Protein AF-A0A1J3CDM4-F1 (afdb_monomer_lite)

Foldseek 3Di:
DLVVVCVLCVVVPDPSVVVVVVCVVVVQWDWDDDPPDTDIDGDPVSVVVVVVVQCVQDVQLLRGQEAEDQVSVLVLQQVLSHACSHQEYAHEPVVDDDGDGDPNNCVRNPNHRYYHYDYD

pLDDT: mean 93.13, std 4.69, range [75.31, 98.12]

InterPro domains:
  IPR044974 Disease resistance protein, plants [PTHR11017] (11-115)
  IPR058192 Disease resistance protein Roq1-like, winged-helix domain [PF23282] (2-58)

Secondary structure (DSSP, 8-state):
-HHHHHHHTTTS-S-HHHHHHHHHHTTSEEEEEETTEEEEEE-HHHHHHHHHHHHTT-SSGGGSSEE--HHHHHHHHHHT---TT--EEEEEGGG-S-----TTGGGS-TT--EEEEE--

Structure (mmCIF, N/CA/C/O backbone):
data_AF-A0A1J3CDM4-F1
#
_entry.id   AF-A0A1J3CDM4-F1
#
loop_
_atom_site.group_PDB
_atom_site.id
_atom_site.type_symbol
_atom_site.label_atom_id
_atom_site.label_alt_id
_atom_site.label_comp_id
_atom_site.label_asym_id
_atom_site.label_entity_id
_atom_site.label_seq_id
_atom_site.pdbx_PDB_ins_code
_atom_site.Cartn_x
_atom_site.Cartn_y
_atom_site.Cartn_z
_atom_site.occupancy
_atom_site.B_iso_or_equiv
_atom_site.auth_seq_id
_atom_site.auth_comp_id
_atom_site.auth_asym_id
_atom_site.auth_atom_id
_atom_site.pdbx_PDB_model_num
ATOM 1 N N . GLU A 1 1 ? 11.185 -3.788 -4.335 1.00 84.94 1 GLU A N 1
ATOM 2 C CA . GLU A 1 1 ? 12.129 -4.535 -5.197 1.00 84.94 1 GLU A CA 1
ATOM 3 C C . GLU A 1 1 ? 11.344 -5.276 -6.267 1.00 84.94 1 GLU A C 1
ATOM 5 O O . GLU A 1 1 ? 10.201 -5.639 -5.998 1.00 84.94 1 GLU A O 1
ATOM 10 N N . ILE A 1 2 ? 11.908 -5.464 -7.462 1.00 86.56 2 ILE A N 1
ATOM 11 C CA . ILE A 1 2 ? 11.226 -6.146 -8.575 1.00 86.56 2 ILE A CA 1
ATOM 12 C C . ILE A 1 2 ? 10.783 -7.552 -8.174 1.00 86.56 2 ILE A C 1
ATOM 14 O O . ILE A 1 2 ? 9.648 -7.925 -8.458 1.00 86.56 2 ILE A O 1
ATOM 18 N N . ASP A 1 3 ? 11.633 -8.302 -7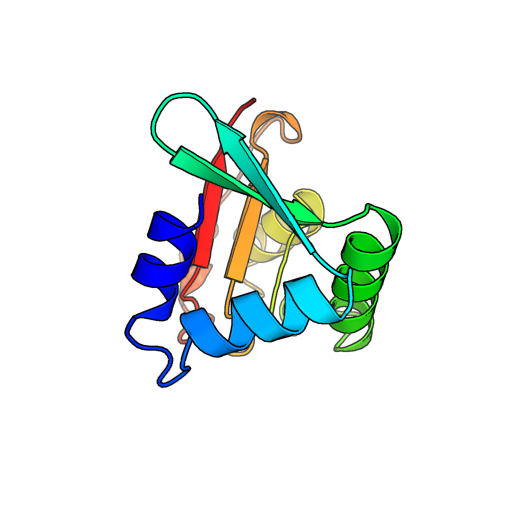.476 1.00 87.31 3 ASP A N 1
ATOM 19 C CA . ASP A 1 3 ? 11.313 -9.678 -7.096 1.00 87.31 3 ASP A CA 1
ATOM 20 C C . ASP A 1 3 ? 10.117 -9.738 -6.141 1.00 87.31 3 ASP A C 1
ATOM 22 O O . ASP A 1 3 ? 9.237 -10.575 -6.323 1.00 87.31 3 ASP A O 1
ATOM 26 N N . ASN A 1 4 ? 9.990 -8.776 -5.220 1.00 86.81 4 ASN A N 1
ATOM 27 C CA . ASN A 1 4 ? 8.802 -8.654 -4.370 1.00 86.81 4 ASN A CA 1
ATOM 28 C C . ASN A 1 4 ? 7.550 -8.318 -5.192 1.00 86.81 4 ASN A C 1
ATOM 30 O O . ASN A 1 4 ? 6.496 -8.902 -4.963 1.00 86.81 4 ASN A O 1
ATOM 34 N N . ILE A 1 5 ? 7.650 -7.422 -6.181 1.00 88.38 5 ILE A N 1
ATOM 35 C CA . ILE A 1 5 ? 6.517 -7.103 -7.070 1.00 88.38 5 ILE A CA 1
ATOM 36 C C . ILE A 1 5 ? 6.066 -8.364 -7.817 1.00 88.38 5 ILE A C 1
ATOM 38 O O . ILE A 1 5 ? 4.876 -8.673 -7.837 1.00 88.38 5 ILE A O 1
ATOM 42 N N . LYS A 1 6 ? 7.011 -9.124 -8.381 1.00 89.69 6 LYS A N 1
ATOM 43 C CA . LYS A 1 6 ? 6.733 -10.389 -9.074 1.00 89.69 6 LYS A CA 1
ATOM 44 C C . LYS A 1 6 ? 6.118 -11.427 -8.146 1.00 89.69 6 LYS A C 1
ATOM 46 O O . LYS A 1 6 ? 5.145 -12.068 -8.525 1.00 89.69 6 LYS A O 1
ATOM 51 N N . LEU A 1 7 ? 6.661 -11.568 -6.939 1.00 89.00 7 LEU A N 1
ATOM 52 C CA . LEU A 1 7 ? 6.192 -12.527 -5.946 1.00 89.00 7 LEU A CA 1
ATOM 53 C C . LEU A 1 7 ? 4.745 -12.239 -5.540 1.00 89.00 7 LEU A C 1
ATOM 55 O O . LEU A 1 7 ? 3.909 -13.139 -5.572 1.00 89.00 7 LEU A O 1
ATOM 59 N N . ILE A 1 8 ? 4.427 -10.988 -5.198 1.00 85.44 8 ILE A N 1
ATOM 60 C CA . ILE A 1 8 ? 3.086 -10.651 -4.706 1.00 85.44 8 ILE A CA 1
ATOM 61 C C . ILE A 1 8 ? 2.055 -10.663 -5.851 1.00 85.44 8 ILE A C 1
ATOM 63 O O . ILE A 1 8 ? 0.878 -10.956 -5.637 1.00 85.44 8 ILE A O 1
ATOM 67 N N . LEU A 1 9 ? 2.487 -10.415 -7.091 1.00 88.88 9 LEU A N 1
ATOM 68 C CA . LEU A 1 9 ? 1.636 -10.485 -8.281 1.00 88.88 9 LEU A CA 1
ATOM 69 C C . LEU A 1 9 ? 1.647 -11.852 -8.980 1.00 88.88 9 LEU A C 1
ATOM 71 O O . LEU A 1 9 ? 1.008 -11.985 -10.025 1.00 88.88 9 LEU A O 1
ATOM 75 N N . ALA A 1 10 ? 2.297 -12.877 -8.424 1.00 88.31 10 ALA A N 1
ATOM 76 C CA . ALA A 1 10 ? 2.400 -14.194 -9.060 1.00 88.31 10 ALA A CA 1
ATOM 77 C C . ALA A 1 10 ? 1.023 -14.825 -9.353 1.00 88.31 10 ALA A C 1
ATOM 79 O O . ALA A 1 10 ? 0.832 -15.452 -10.391 1.00 88.31 10 ALA A O 1
ATOM 80 N N . ASP A 1 11 ? 0.040 -14.588 -8.479 1.00 85.50 11 ASP A N 1
ATOM 81 C CA . ASP A 1 11 ? -1.343 -15.074 -8.602 1.00 85.50 11 ASP A CA 1
ATOM 82 C C . ASP A 1 11 ? -2.304 -14.000 -9.165 1.00 85.50 11 ASP A C 1
ATOM 84 O O . ASP A 1 11 ? -3.504 -13.979 -8.900 1.00 85.50 11 ASP A O 1
ATOM 88 N N . SER A 1 12 ? -1.788 -12.995 -9.875 1.00 83.06 12 SER A N 1
ATOM 89 C CA . SER A 1 12 ? -2.629 -11.939 -10.467 1.00 83.06 12 SER A CA 1
ATOM 90 C C . SER A 1 12 ? -3.142 -12.283 -11.869 1.00 83.06 12 SER A C 1
ATOM 92 O O . SER A 1 12 ? -4.024 -11.595 -12.377 1.00 83.06 12 SER A O 1
ATOM 94 N N . GLY A 1 13 ? -2.582 -13.315 -12.513 1.00 86.50 13 GLY A N 1
ATOM 95 C CA . GLY A 1 13 ? -2.814 -13.609 -13.932 1.00 86.50 13 GLY A CA 1
ATOM 96 C C . GLY A 1 13 ? -2.195 -12.579 -14.888 1.00 86.50 13 GLY A C 1
ATOM 97 O O . GLY A 1 13 ? -2.377 -12.682 -16.100 1.00 86.50 13 G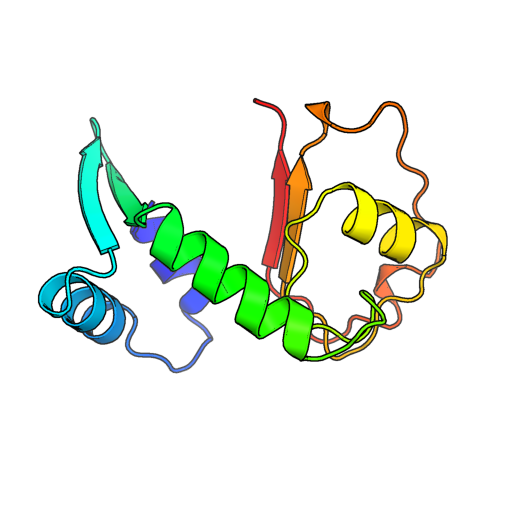LY A O 1
ATOM 98 N N . LEU A 1 14 ? -1.465 -11.588 -14.362 1.00 88.19 14 LEU A N 1
ATOM 99 C CA . LEU A 1 14 ? -0.772 -10.574 -15.146 1.00 88.19 14 LEU A CA 1
ATOM 100 C C . LEU A 1 14 ? 0.603 -11.081 -15.576 1.00 88.19 14 LEU A C 1
ATOM 102 O O . LEU A 1 14 ? 1.321 -11.718 -14.805 1.00 88.19 14 LEU A O 1
ATOM 106 N N . ASN A 1 15 ? 1.019 -10.708 -16.786 1.00 92.94 15 ASN A N 1
ATOM 107 C CA . ASN A 1 15 ? 2.422 -10.805 -17.162 1.00 92.94 15 ASN A CA 1
ATOM 108 C C . ASN A 1 15 ? 3.168 -9.585 -16.601 1.00 92.94 15 ASN A C 1
ATOM 110 O O . ASN A 1 15 ? 3.233 -8.531 -17.236 1.00 92.94 15 ASN A O 1
ATOM 114 N N . VAL A 1 16 ? 3.668 -9.728 -15.372 1.00 92.31 16 VAL A N 1
ATOM 115 C CA . VAL A 1 16 ? 4.337 -8.652 -14.625 1.00 92.31 16 VAL A CA 1
ATOM 116 C C . VAL A 1 16 ? 5.572 -8.141 -15.366 1.00 92.31 16 VAL A C 1
ATOM 118 O O . VAL A 1 16 ? 5.802 -6.937 -15.377 1.00 92.31 16 VAL A O 1
ATOM 121 N N . ASP A 1 17 ? 6.328 -9.024 -16.024 1.00 92.25 17 ASP A N 1
ATOM 122 C CA . ASP A 1 17 ? 7.517 -8.647 -16.796 1.00 92.25 17 ASP A CA 1
ATOM 123 C C . ASP A 1 17 ? 7.168 -7.698 -17.947 1.00 92.25 17 ASP A C 1
ATOM 125 O O . ASP A 1 17 ? 7.729 -6.606 -18.028 1.00 92.25 17 ASP A O 1
ATOM 129 N N . ILE A 1 18 ? 6.170 -8.057 -18.764 1.00 94.56 18 ILE A N 1
ATOM 130 C CA . ILE A 1 18 ? 5.684 -7.197 -19.857 1.00 94.56 18 ILE A CA 1
ATOM 131 C C . ILE A 1 18 ? 5.123 -5.879 -19.307 1.00 94.56 18 ILE A C 1
ATOM 133 O O . ILE A 1 18 ? 5.344 -4.813 -19.879 1.00 94.56 18 ILE A O 1
ATOM 137 N N . GLY A 1 19 ? 4.395 -5.934 -18.187 1.00 93.88 19 GLY A N 1
ATOM 138 C CA . GLY A 1 19 ? 3.857 -4.739 -17.540 1.00 93.88 19 GLY A CA 1
ATOM 139 C C . GLY A 1 19 ? 4.958 -3.768 -17.105 1.00 93.88 19 GLY A C 1
ATOM 140 O O . GLY A 1 19 ? 4.859 -2.571 -17.366 1.00 93.88 19 GLY A O 1
ATOM 141 N N . LEU A 1 20 ? 6.023 -4.278 -16.482 1.00 93.31 20 LEU A N 1
ATOM 142 C CA . LEU A 1 20 ? 7.171 -3.473 -16.067 1.00 93.31 20 LEU A CA 1
ATOM 143 C C . LEU A 1 20 ? 7.922 -2.894 -17.271 1.00 93.31 20 LEU A C 1
ATOM 145 O O . LEU A 1 20 ? 8.229 -1.704 -17.255 1.00 93.31 20 LEU A O 1
ATOM 149 N N . GLU A 1 21 ? 8.166 -3.690 -18.315 1.00 94.75 21 GLU A N 1
ATOM 150 C CA . GLU A 1 21 ? 8.810 -3.235 -19.556 1.00 94.75 21 GLU A CA 1
ATOM 151 C C . GLU A 1 21 ? 8.034 -2.073 -20.191 1.00 94.75 21 GLU A C 1
ATOM 153 O O . GLU A 1 21 ? 8.595 -1.007 -20.442 1.00 94.75 21 GLU A O 1
ATOM 158 N N . TYR A 1 22 ? 6.712 -2.205 -20.317 1.00 95.75 22 TYR A N 1
ATOM 159 C CA . TYR A 1 22 ? 5.867 -1.143 -20.862 1.00 95.75 22 TYR A CA 1
ATOM 160 C C . TYR A 1 22 ? 5.896 0.143 -20.016 1.00 95.75 22 TYR A C 1
ATOM 162 O O . TYR A 1 22 ? 5.924 1.252 -20.556 1.00 95.75 22 TYR A O 1
ATOM 170 N N . LEU A 1 23 ? 5.897 0.027 -18.683 1.00 95.06 23 LEU A N 1
ATOM 171 C CA . LEU A 1 23 ? 5.994 1.190 -17.794 1.00 95.06 23 LEU A CA 1
ATOM 172 C C . LEU A 1 23 ? 7.365 1.884 -17.894 1.00 95.06 23 LEU A C 1
ATOM 174 O O . LEU A 1 23 ? 7.429 3.112 -17.770 1.00 95.06 23 LEU A O 1
ATOM 178 N N . ILE A 1 24 ? 8.441 1.125 -18.136 1.00 94.69 24 ILE A N 1
ATOM 179 C CA . ILE A 1 24 ? 9.793 1.649 -18.387 1.00 94.69 24 ILE A CA 1
ATOM 180 C C . ILE A 1 24 ? 9.838 2.383 -19.732 1.00 94.69 24 ILE A C 1
ATOM 182 O O . ILE A 1 24 ? 10.275 3.534 -19.772 1.00 94.69 24 ILE A O 1
ATOM 186 N N . ASP A 1 25 ? 9.317 1.783 -20.804 1.00 96.31 25 ASP A N 1
ATOM 187 C CA . ASP A 1 25 ? 9.278 2.383 -22.148 1.00 96.31 25 ASP A CA 1
ATOM 188 C C . ASP A 1 25 ? 8.497 3.701 -22.176 1.00 96.31 25 ASP A C 1
ATOM 190 O O . ASP A 1 25 ? 8.840 4.649 -22.886 1.00 96.31 25 ASP A O 1
ATOM 194 N N . ARG A 1 26 ? 7.448 3.797 -21.354 1.00 94.75 26 ARG A N 1
ATOM 195 C CA . ARG A 1 26 ? 6.656 5.019 -21.161 1.00 94.75 26 ARG A CA 1
ATOM 196 C C . ARG A 1 26 ? 7.295 6.025 -20.202 1.00 94.75 26 ARG A C 1
ATOM 198 O O . ARG A 1 26 ? 6.703 7.072 -19.954 1.00 94.75 26 ARG A O 1
ATOM 205 N N . SER A 1 27 ? 8.479 5.733 -19.663 1.00 92.69 27 SER A N 1
ATOM 206 C CA . SER A 1 27 ? 9.174 6.551 -18.660 1.00 92.69 27 SER A CA 1
ATOM 207 C C . SER A 1 27 ? 8.348 6.832 -17.393 1.00 92.69 27 SER A C 1
ATOM 209 O O . SER A 1 27 ? 8.588 7.826 -16.707 1.00 92.69 27 SER A O 1
ATOM 211 N N . LEU A 1 28 ? 7.381 5.964 -17.065 1.00 94.50 28 LEU A N 1
ATOM 212 C CA . LEU A 1 28 ? 6.538 6.092 -15.868 1.00 94.50 28 LEU A CA 1
ATOM 213 C C . LEU A 1 28 ? 7.249 5.565 -14.621 1.00 94.50 28 LEU A C 1
ATOM 215 O O . LEU A 1 28 ? 7.057 6.088 -13.521 1.00 94.50 28 LEU A O 1
ATOM 219 N N . ILE A 1 29 ? 8.102 4.557 -14.804 1.00 95.31 29 ILE A N 1
ATOM 220 C CA . ILE A 1 29 ? 8.970 4.016 -13.762 1.00 95.31 29 ILE A CA 1
ATOM 221 C C . ILE A 1 29 ? 10.414 3.932 -14.254 1.00 95.31 29 ILE A C 1
ATOM 223 O O . ILE A 1 29 ? 10.697 3.950 -15.450 1.00 95.31 29 ILE A O 1
ATOM 227 N N . ARG A 1 30 ? 11.340 3.816 -13.308 1.00 93.62 30 ARG A N 1
ATOM 228 C CA . ARG A 1 30 ? 12.751 3.521 -13.546 1.00 93.62 30 ARG A CA 1
ATOM 229 C C . ARG A 1 30 ? 13.170 2.363 -12.666 1.00 93.62 30 ARG A C 1
ATOM 231 O O . ARG A 1 30 ? 12.764 2.288 -11.509 1.00 93.62 30 ARG A O 1
ATOM 238 N N . VAL A 1 31 ? 14.021 1.501 -13.196 1.00 91.88 31 VAL A N 1
ATOM 239 C CA . VAL A 1 31 ? 14.647 0.429 -12.426 1.00 91.88 31 VAL A CA 1
ATOM 240 C C . VAL A 1 31 ? 16.070 0.851 -12.116 1.00 91.88 31 VAL A C 1
ATOM 242 O O . VAL A 1 31 ? 16.846 1.128 -13.028 1.00 91.88 31 VAL A O 1
ATOM 245 N N . LEU A 1 32 ? 16.397 0.939 -10.831 1.00 89.62 32 LEU A N 1
ATOM 246 C CA . LEU A 1 32 ? 17.741 1.260 -10.374 1.00 89.62 32 LEU A CA 1
ATOM 247 C C . LEU A 1 32 ? 18.405 0.006 -9.794 1.00 89.62 32 LEU A C 1
ATOM 249 O O . LEU A 1 32 ? 17.764 -0.696 -9.003 1.00 89.62 32 LEU A O 1
ATOM 253 N N . PRO A 1 33 ? 19.672 -0.270 -10.148 1.00 85.56 33 PRO A N 1
ATOM 254 C CA . PRO A 1 33 ? 20.455 -1.287 -9.462 1.00 85.56 33 PRO A CA 1
ATOM 255 C C . PRO A 1 33 ? 20.739 -0.835 -8.023 1.00 85.56 33 PRO A C 1
ATOM 257 O O . PRO A 1 33 ? 21.095 0.322 -7.790 1.00 85.56 33 PRO A O 1
ATOM 260 N N . SER A 1 34 ? 20.573 -1.737 -7.058 1.00 80.44 34 SER A N 1
ATOM 261 C CA . SER A 1 34 ? 20.801 -1.485 -5.634 1.00 80.44 34 SER A CA 1
ATOM 262 C C . SER A 1 34 ? 21.450 -2.707 -4.998 1.00 80.44 34 SER A C 1
ATOM 264 O O . SER A 1 34 ? 20.742 -3.646 -4.665 1.00 80.44 34 SER A O 1
ATOM 266 N N . SER A 1 35 ? 22.773 -2.694 -4.816 1.00 78.94 35 SER A N 1
ATOM 267 C CA . SER A 1 35 ? 23.576 -3.824 -4.309 1.00 78.94 35 SER A CA 1
ATOM 268 C C . SER A 1 35 ? 23.201 -5.163 -4.968 1.00 78.94 35 SER A C 1
ATOM 270 O O . SER A 1 35 ? 23.706 -5.454 -6.049 1.00 78.94 35 SER A O 1
ATOM 272 N N . ASP A 1 36 ? 22.269 -5.911 -4.370 1.00 77.19 36 ASP A N 1
ATOM 273 C CA . ASP A 1 36 ? 21.819 -7.241 -4.796 1.00 77.19 36 ASP A CA 1
ATOM 274 C C . ASP A 1 36 ? 20.387 -7.268 -5.370 1.00 77.19 36 ASP A C 1
ATOM 276 O O . ASP A 1 36 ? 19.901 -8.323 -5.774 1.00 77.19 36 ASP A O 1
ATOM 280 N N . THR A 1 37 ? 19.685 -6.129 -5.411 1.00 78.38 37 THR A N 1
ATOM 281 C CA . THR A 1 37 ? 18.280 -6.044 -5.835 1.00 78.38 37 THR A CA 1
ATOM 282 C C . THR A 1 37 ? 18.029 -4.924 -6.843 1.00 78.38 37 THR A C 1
ATOM 284 O O . THR A 1 37 ? 18.818 -3.996 -7.039 1.00 78.38 37 THR A O 1
ATOM 287 N N . HIS A 1 38 ? 16.894 -5.027 -7.533 1.00 86.12 38 HIS A N 1
ATOM 288 C CA . HIS A 1 38 ? 16.426 -4.014 -8.471 1.00 86.12 38 HIS A CA 1
ATOM 289 C C . HIS A 1 38 ? 15.262 -3.250 -7.847 1.00 86.12 38 HIS A C 1
ATOM 291 O O . HIS A 1 38 ? 14.207 -3.820 -7.544 1.00 86.12 38 HIS A O 1
ATOM 297 N N . VAL A 1 39 ? 15.441 -1.946 -7.655 1.00 90.31 39 VAL A N 1
ATOM 298 C CA . VAL A 1 39 ? 14.426 -1.083 -7.047 1.00 90.31 39 VAL A CA 1
ATOM 299 C C . VAL A 1 39 ? 13.671 -0.351 -8.144 1.00 90.31 39 VAL A C 1
ATOM 301 O O . VAL A 1 39 ? 14.255 0.387 -8.938 1.00 90.31 39 VAL A O 1
ATOM 304 N N . VAL A 1 40 ? 12.353 -0.540 -8.166 1.00 92.25 40 VAL A N 1
ATOM 305 C CA . VAL A 1 40 ? 11.449 0.263 -8.988 1.00 92.25 40 VAL A CA 1
ATOM 306 C C . VAL A 1 40 ? 11.252 1.613 -8.311 1.00 92.25 40 VAL A C 1
ATOM 308 O O . VAL A 1 40 ? 10.824 1.675 -7.161 1.00 92.25 40 VAL A O 1
ATOM 311 N N . LYS A 1 41 ? 11.552 2.693 -9.029 1.00 92.44 41 LYS A N 1
ATOM 312 C CA . LYS A 1 41 ? 11.219 4.061 -8.640 1.00 92.44 41 LYS A CA 1
ATOM 313 C C . LYS A 1 41 ? 10.194 4.643 -9.595 1.00 92.44 41 LYS A C 1
ATOM 315 O O . LYS A 1 41 ? 10.345 4.545 -10.810 1.00 92.44 41 LYS A O 1
ATOM 320 N N . MET A 1 42 ? 9.189 5.296 -9.034 1.00 94.38 42 MET A N 1
ATOM 321 C CA . MET A 1 42 ? 8.222 6.104 -9.764 1.00 94.38 42 MET A CA 1
ATOM 322 C C . MET A 1 42 ? 8.570 7.582 -9.572 1.00 94.38 42 MET A C 1
ATOM 324 O O . MET A 1 42 ? 9.137 7.965 -8.549 1.00 94.38 42 MET A O 1
ATOM 328 N N . HIS A 1 43 ? 8.284 8.418 -10.568 1.00 92.12 43 HIS A N 1
ATOM 329 C CA . HIS A 1 43 ? 8.390 9.864 -10.381 1.00 92.12 43 HIS A CA 1
ATOM 330 C C . HIS A 1 43 ? 7.264 10.344 -9.454 1.00 92.12 43 HIS A C 1
ATOM 332 O O . HIS A 1 43 ? 6.130 9.902 -9.622 1.00 92.12 43 HIS A O 1
ATOM 338 N N . SER A 1 44 ? 7.536 11.287 -8.547 1.00 93.44 44 SER A N 1
ATOM 339 C CA . SER A 1 44 ? 6.555 11.756 -7.550 1.00 93.44 44 SER A CA 1
ATOM 340 C C . SER A 1 44 ? 5.229 12.208 -8.172 1.00 93.44 44 SER A C 1
ATOM 342 O O . SER A 1 44 ? 4.169 11.871 -7.673 1.00 93.44 44 SER A O 1
ATOM 344 N N . LEU A 1 45 ? 5.265 12.902 -9.315 1.00 94.88 45 LEU A N 1
ATOM 345 C CA . LEU A 1 45 ? 4.042 13.297 -10.035 1.00 94.88 45 LEU A CA 1
ATOM 346 C C . LEU A 1 45 ? 3.220 12.112 -10.569 1.00 94.88 45 LEU A C 1
ATOM 348 O O . LEU A 1 45 ? 1.997 12.186 -10.595 1.00 94.88 45 LEU A O 1
ATOM 352 N N . VAL A 1 46 ? 3.871 11.031 -11.011 1.00 94.50 46 VAL A N 1
ATOM 353 C CA . VAL A 1 46 ? 3.175 9.822 -11.487 1.00 94.50 46 VAL A CA 1
ATOM 354 C C . VAL A 1 46 ? 2.593 9.061 -10.298 1.00 94.50 46 VAL A C 1
ATOM 356 O O . VAL A 1 46 ? 1.475 8.559 -10.379 1.00 94.50 46 VAL A O 1
ATOM 359 N N . GLU A 1 47 ? 3.322 9.030 -9.184 1.00 93.50 47 GLU A N 1
ATOM 360 C CA . GLU A 1 47 ? 2.853 8.452 -7.928 1.00 93.50 47 GLU A CA 1
ATOM 361 C C . GLU A 1 47 ? 1.624 9.197 -7.398 1.00 93.50 47 GLU A C 1
ATOM 363 O O . GLU A 1 47 ? 0.601 8.570 -7.128 1.00 93.50 47 GLU A O 1
ATOM 368 N N . GLU A 1 48 ? 1.682 10.529 -7.326 1.00 95.19 48 GLU A N 1
ATOM 369 C CA . GLU A 1 48 ? 0.541 11.345 -6.910 1.00 95.19 48 GLU A CA 1
ATOM 370 C C . GLU A 1 48 ? -0.639 11.199 -7.868 1.00 95.19 48 GLU A C 1
ATOM 372 O O . GLU A 1 48 ? -1.767 11.042 -7.414 1.00 95.19 48 GLU A O 1
ATOM 377 N N . MET A 1 49 ? -0.403 11.137 -9.182 1.00 95.38 49 MET A N 1
ATOM 378 C CA . MET A 1 49 ? -1.468 10.834 -10.141 1.00 95.38 49 MET A CA 1
ATOM 379 C C . MET A 1 49 ? -2.131 9.479 -9.844 1.00 95.38 49 MET A C 1
ATOM 381 O O . MET A 1 49 ? -3.356 9.379 -9.870 1.00 95.38 49 MET A O 1
ATOM 385 N N . GLY A 1 50 ? -1.349 8.442 -9.531 1.00 94.06 50 GLY A N 1
ATOM 386 C CA . GLY A 1 50 ? -1.878 7.135 -9.137 1.00 94.06 50 GLY A CA 1
ATOM 387 C C . GLY A 1 50 ? -2.715 7.200 -7.856 1.00 94.06 50 GLY A C 1
ATOM 388 O O . GLY A 1 50 ? -3.808 6.634 -7.807 1.00 94.06 50 GLY A O 1
ATOM 389 N N . LYS A 1 51 ? -2.249 7.938 -6.841 1.00 94.50 51 LYS A N 1
ATOM 390 C CA . LYS A 1 51 ? -3.000 8.161 -5.594 1.00 94.50 51 LYS A CA 1
ATOM 391 C C . LYS A 1 51 ? -4.304 8.916 -5.843 1.00 94.50 51 LYS A C 1
ATOM 393 O O . LYS A 1 51 ? -5.328 8.537 -5.283 1.00 94.50 51 LYS A O 1
ATOM 398 N N . GLU A 1 52 ? -4.302 9.929 -6.707 1.00 96.19 52 GLU A N 1
ATOM 399 C CA . GLU A 1 52 ? -5.510 10.677 -7.077 1.00 96.19 52 GLU A CA 1
ATOM 400 C C . GLU A 1 52 ? -6.542 9.805 -7.798 1.00 96.19 52 GLU A C 1
ATOM 402 O O . GLU A 1 52 ? -7.731 9.899 -7.502 1.00 96.19 52 GLU A O 1
ATOM 407 N N . VAL A 1 53 ? -6.111 8.891 -8.675 1.00 97.06 53 VAL A N 1
ATOM 408 C CA . VAL A 1 53 ? -7.022 7.916 -9.303 1.00 97.06 53 VAL A CA 1
ATOM 409 C C . VAL A 1 53 ? -7.735 7.072 -8.246 1.00 97.06 53 VAL A C 1
ATOM 411 O O . VAL A 1 53 ? -8.934 6.832 -8.366 1.00 97.06 53 VAL A O 1
ATOM 414 N N . VAL A 1 54 ? -7.024 6.653 -7.197 1.00 96.56 54 VAL A N 1
ATOM 415 C CA . VAL A 1 54 ? -7.605 5.880 -6.091 1.00 96.56 54 VAL A CA 1
ATOM 416 C C . VAL A 1 54 ? -8.512 6.747 -5.211 1.00 96.56 54 VAL A C 1
ATOM 418 O O . VAL A 1 54 ? -9.609 6.317 -4.860 1.00 96.56 54 VAL A O 1
ATOM 421 N N . ARG A 1 55 ? -8.106 7.982 -4.885 1.00 96.19 55 ARG A N 1
ATOM 422 C CA . ARG A 1 55 ? -8.930 8.941 -4.122 1.00 96.19 55 ARG A CA 1
ATOM 423 C C . ARG A 1 55 ? -10.244 9.253 -4.845 1.00 96.19 55 ARG A C 1
ATOM 425 O O . ARG A 1 55 ? -11.283 9.310 -4.199 1.00 96.19 55 ARG A O 1
ATOM 432 N N . ALA A 1 56 ? -10.221 9.349 -6.174 1.00 97.62 56 ALA A N 1
ATOM 433 C CA . ALA A 1 56 ? -11.402 9.596 -6.999 1.00 97.62 56 ALA A CA 1
ATOM 434 C C . ALA A 1 56 ? -12.402 8.422 -7.050 1.00 97.62 56 ALA A C 1
ATOM 436 O O . ALA A 1 56 ? -13.526 8.606 -7.514 1.00 97.62 56 ALA A O 1
ATOM 437 N N . GLN A 1 57 ? -12.032 7.219 -6.587 1.00 97.81 57 GLN A N 1
ATOM 438 C CA . GLN A 1 57 ? -12.953 6.075 -6.547 1.00 97.81 57 GLN A CA 1
ATOM 439 C C . GLN A 1 57 ? -14.099 6.289 -5.548 1.00 97.81 57 GLN A C 1
ATOM 441 O O . GLN A 1 57 ? -15.195 5.767 -5.758 1.00 97.81 57 GLN A O 1
ATOM 446 N N . SER A 1 58 ? -13.833 7.001 -4.448 1.00 97.38 58 SER A N 1
ATOM 447 C CA . SER A 1 58 ? -14.789 7.238 -3.366 1.00 97.38 58 SER A CA 1
ATOM 448 C C . SER A 1 58 ? -14.256 8.271 -2.371 1.00 97.38 58 SER A C 1
ATOM 450 O O . SER A 1 58 ? -13.075 8.241 -2.011 1.00 97.38 58 SER A O 1
ATOM 452 N N . ASP A 1 59 ? -15.143 9.109 -1.836 1.00 96.44 59 ASP A N 1
ATOM 453 C CA . ASP A 1 59 ? -14.829 9.973 -0.692 1.00 96.44 59 ASP A CA 1
ATOM 454 C C . ASP A 1 59 ? -14.586 9.147 0.582 1.00 96.44 59 ASP A C 1
ATOM 456 O O . ASP A 1 59 ? -13.689 9.464 1.360 1.00 96.44 59 ASP A O 1
ATOM 460 N N . GLU A 1 60 ? -15.303 8.029 0.732 1.00 97.19 60 GLU A N 1
ATOM 461 C CA . GLU A 1 60 ? -15.139 7.079 1.836 1.00 97.19 60 GLU A CA 1
ATOM 462 C C . GLU A 1 60 ? -13.881 6.213 1.639 1.00 97.19 60 GLU A C 1
ATOM 464 O O . GLU A 1 60 ? -13.837 5.433 0.676 1.00 97.19 60 GLU A O 1
ATOM 469 N N . PRO A 1 61 ? -12.876 6.269 2.537 1.00 97.25 61 PRO A N 1
ATOM 470 C CA . PRO A 1 61 ? -11.644 5.489 2.400 1.00 97.25 61 PRO A CA 1
ATOM 471 C C . PRO A 1 61 ? -11.886 3.975 2.368 1.00 97.25 61 PRO A C 1
ATOM 473 O O . PRO A 1 61 ? -11.290 3.268 1.558 1.00 97.25 61 PRO A O 1
ATOM 476 N N . GLY A 1 62 ? -12.828 3.478 3.179 1.00 97.31 62 GLY A N 1
ATOM 477 C CA . GLY A 1 62 ? -13.193 2.057 3.240 1.00 97.31 62 GLY A CA 1
ATOM 478 C C . GLY A 1 62 ? -13.733 1.472 1.924 1.00 97.31 62 GLY A C 1
ATOM 479 O O . GLY A 1 62 ? -13.802 0.250 1.764 1.00 97.31 62 GLY A O 1
ATOM 480 N N . GLU A 1 63 ? -14.105 2.337 0.977 1.00 97.88 63 GLU A N 1
ATOM 481 C CA . GLU A 1 63 ? -14.672 2.009 -0.335 1.00 97.88 63 GLU A CA 1
ATOM 482 C C . GLU A 1 63 ? -13.670 2.183 -1.494 1.00 97.88 63 GLU A C 1
ATOM 484 O O . GLU A 1 63 ? -14.059 2.060 -2.659 1.00 97.88 63 GLU A O 1
ATOM 489 N N . ARG A 1 64 ? -12.392 2.450 -1.199 1.00 98.00 64 ARG A N 1
ATOM 490 C CA . ARG A 1 64 ? -11.297 2.510 -2.183 1.00 98.00 64 ARG A CA 1
ATOM 491 C C . ARG A 1 64 ? -10.605 1.156 -2.324 1.00 98.00 64 ARG A C 1
ATOM 493 O O . ARG A 1 64 ? -10.677 0.305 -1.439 1.00 98.00 64 ARG A O 1
ATOM 500 N N . GLU A 1 65 ? -9.908 0.956 -3.436 1.00 97.19 65 GLU A N 1
ATOM 501 C CA . GLU A 1 65 ? -9.137 -0.268 -3.680 1.00 97.19 65 GLU A CA 1
ATOM 502 C C . GLU A 1 65 ? -7.795 -0.285 -2.946 1.00 97.19 65 GLU A C 1
ATOM 504 O O . GLU A 1 65 ? -7.350 -1.342 -2.495 1.00 97.19 65 GLU A O 1
ATOM 509 N N . PHE A 1 66 ? -7.157 0.876 -2.791 1.00 97.44 66 PHE A N 1
ATOM 510 C CA . PHE A 1 66 ? -5.876 1.005 -2.105 1.00 97.44 66 PHE A CA 1
ATOM 511 C C . PHE A 1 66 ? -5.907 2.128 -1.073 1.00 97.44 66 PHE A C 1
ATOM 513 O O . PHE A 1 66 ? -6.516 3.173 -1.293 1.00 97.44 66 PHE A O 1
ATOM 520 N N . LEU A 1 67 ? -5.204 1.932 0.039 1.00 97.38 67 LEU A N 1
ATOM 521 C CA . LEU A 1 67 ? -4.980 2.964 1.047 1.00 97.38 67 LEU A CA 1
ATOM 522 C C . LEU A 1 67 ? -3.480 3.130 1.280 1.00 97.38 67 LEU A C 1
ATOM 524 O O . LEU A 1 67 ? -2.794 2.179 1.644 1.00 97.38 67 LEU A O 1
ATOM 528 N N . THR A 1 68 ? -2.972 4.336 1.041 1.00 93.69 68 THR A N 1
ATOM 529 C CA . THR A 1 68 ? -1.545 4.676 1.202 1.00 93.69 68 THR A CA 1
ATOM 530 C C . THR A 1 68 ? -1.308 5.805 2.198 1.00 93.69 68 THR A C 1
ATOM 532 O O . THR A 1 68 ? -0.169 6.187 2.415 1.00 93.69 68 THR A O 1
ATOM 535 N N . ASP A 1 69 ? -2.378 6.402 2.715 1.00 93.69 69 ASP A N 1
ATOM 536 C CA . ASP A 1 69 ? -2.324 7.464 3.711 1.00 93.69 69 ASP A CA 1
ATOM 537 C C . ASP A 1 69 ? -2.573 6.840 5.085 1.00 93.69 69 ASP A C 1
ATOM 539 O O . ASP A 1 69 ? -3.625 6.228 5.298 1.00 93.69 69 ASP A O 1
ATOM 543 N N . SER A 1 70 ? -1.597 6.967 5.984 1.00 94.81 70 SER A N 1
ATOM 544 C CA . SER A 1 70 ? -1.591 6.288 7.283 1.00 94.81 70 SER A CA 1
ATOM 545 C C . SER A 1 70 ? -2.824 6.634 8.113 1.00 94.81 70 SER A C 1
ATOM 547 O O . SER A 1 70 ? -3.432 5.744 8.702 1.00 94.81 70 SER A O 1
ATOM 549 N N . LYS A 1 71 ? -3.275 7.894 8.069 1.00 94.44 71 LYS A N 1
ATOM 550 C CA . LYS A 1 71 ? -4.484 8.335 8.770 1.00 94.44 71 LYS A CA 1
ATOM 551 C C . LYS A 1 71 ? -5.733 7.606 8.273 1.00 94.44 71 LYS A C 1
ATOM 553 O O . LYS A 1 71 ? -6.460 7.030 9.073 1.00 94.44 71 LYS A O 1
ATOM 558 N N . ASN A 1 72 ? -5.950 7.561 6.958 1.00 96.06 72 ASN A N 1
ATOM 559 C CA . ASN A 1 72 ? -7.081 6.832 6.380 1.00 96.06 72 ASN A CA 1
ATOM 560 C C . ASN A 1 72 ? -7.034 5.328 6.699 1.00 96.06 72 ASN A C 1
ATOM 562 O O . ASN A 1 72 ? -8.080 4.702 6.857 1.00 96.06 72 ASN A O 1
ATOM 566 N N . VAL A 1 73 ? -5.838 4.731 6.768 1.00 97.00 73 VAL A N 1
ATOM 567 C CA . VAL A 1 73 ? -5.687 3.326 7.171 1.00 97.00 73 VAL A CA 1
ATOM 568 C C . VAL A 1 73 ? -6.081 3.139 8.636 1.00 97.00 73 VAL A C 1
ATOM 570 O O . VAL A 1 73 ? -6.833 2.209 8.925 1.00 97.00 73 VAL A O 1
ATOM 573 N N . CYS A 1 74 ? -5.629 4.015 9.539 1.00 96.12 74 CYS A N 1
ATOM 574 C CA . CYS A 1 74 ? -6.023 3.983 10.948 1.00 96.12 74 CYS A CA 1
ATOM 575 C C . CYS A 1 74 ? -7.538 4.088 11.103 1.00 96.12 74 CYS A C 1
ATOM 577 O O . CYS A 1 74 ? -8.130 3.171 11.661 1.00 96.12 74 CYS A O 1
ATOM 579 N N . ASP A 1 75 ? -8.168 5.108 10.512 1.00 95.62 75 ASP A N 1
ATOM 580 C CA . ASP A 1 75 ? -9.621 5.321 10.587 1.00 95.62 75 ASP A CA 1
ATOM 581 C C . ASP A 1 75 ? -10.391 4.056 10.139 1.00 95.62 75 ASP A C 1
ATOM 583 O O . ASP A 1 75 ? -11.315 3.575 10.798 1.00 95.62 75 ASP A O 1
ATOM 587 N N . VAL A 1 76 ? -9.955 3.435 9.037 1.00 97.56 76 VAL A N 1
ATOM 588 C CA . VAL A 1 76 ? -10.576 2.214 8.499 1.00 97.56 76 VAL A CA 1
ATOM 589 C C . VAL A 1 76 ? -10.403 0.999 9.418 1.00 97.56 76 VAL A C 1
ATOM 591 O O . VAL A 1 76 ? -11.316 0.168 9.523 1.00 97.56 76 VAL A O 1
ATOM 594 N N . LEU A 1 77 ? -9.245 0.860 10.064 1.00 97.25 77 LEU A N 1
ATOM 595 C CA . LEU A 1 77 ? -8.949 -0.241 10.982 1.00 97.25 77 LEU A CA 1
ATOM 596 C C . LEU A 1 77 ? -9.620 -0.060 12.351 1.00 97.25 77 LEU A C 1
ATOM 598 O O . LEU A 1 77 ? -10.104 -1.047 12.917 1.00 97.25 77 LEU A O 1
ATOM 602 N N . GLU A 1 78 ? -9.682 1.171 12.852 1.00 96.69 78 GLU A N 1
ATOM 603 C CA . GLU A 1 78 ? -10.265 1.561 14.141 1.00 96.69 78 GLU A CA 1
ATOM 604 C C . GLU A 1 78 ? -11.784 1.441 14.147 1.00 96.69 78 GLU A C 1
ATOM 606 O O . GLU A 1 78 ? -12.357 0.874 15.080 1.00 96.69 78 GLU A O 1
ATOM 611 N N . ASP A 1 79 ? -12.438 1.876 13.071 1.00 96.31 79 ASP A N 1
ATOM 612 C CA . ASP A 1 79 ? -13.895 1.801 12.956 1.00 96.31 79 ASP A CA 1
ATOM 613 C C . ASP A 1 79 ? -14.363 0.487 12.311 1.00 96.31 79 ASP A C 1
ATOM 615 O O . ASP A 1 79 ? -15.538 0.108 12.365 1.00 96.31 79 ASP A O 1
ATOM 619 N N . GLY A 1 80 ? -13.440 -0.253 11.691 1.00 96.31 80 GLY A N 1
ATOM 620 C CA . GLY A 1 80 ? -13.738 -1.471 10.945 1.00 96.31 80 GLY A CA 1
ATOM 621 C C . GLY A 1 80 ? -14.674 -1.240 9.758 1.00 96.31 80 GLY A C 1
ATOM 622 O O . GLY A 1 80 ? -15.510 -2.097 9.455 1.00 96.31 80 GLY A O 1
ATOM 623 N N . THR A 1 81 ? -14.526 -0.092 9.097 1.00 97.06 81 THR A N 1
ATOM 624 C CA . THR A 1 81 ? -15.303 0.341 7.922 1.00 97.06 81 THR A CA 1
ATOM 625 C C . THR A 1 81 ? -14.764 -0.227 6.608 1.00 97.06 81 THR A C 1
ATOM 627 O O . THR A 1 81 ? -15.370 -0.041 5.554 1.00 97.06 81 THR A O 1
ATOM 630 N N . GLY A 1 82 ? -13.651 -0.964 6.653 1.00 97.25 82 GLY A N 1
ATOM 631 C CA . GLY A 1 82 ? -13.033 -1.567 5.477 1.00 97.25 82 GLY A CA 1
ATOM 632 C C . GLY A 1 82 ? -13.949 -2.564 4.768 1.00 97.25 82 GLY A C 1
ATOM 633 O O . GLY A 1 82 ? -14.502 -3.488 5.376 1.00 97.25 82 GLY A O 1
ATOM 634 N N . THR A 1 83 ? -14.086 -2.411 3.451 1.00 98.12 83 THR A N 1
ATOM 635 C CA . THR A 1 83 ? -14.998 -3.229 2.642 1.00 98.12 83 THR A CA 1
ATOM 636 C C . THR A 1 83 ? -14.264 -4.187 1.715 1.00 98.12 83 THR A C 1
ATOM 638 O O . THR A 1 83 ? -13.040 -4.188 1.604 1.00 98.12 83 THR A O 1
ATOM 641 N N . LYS A 1 84 ? -15.029 -5.010 0.988 1.00 97.94 84 LYS A N 1
ATOM 642 C CA . LYS A 1 84 ? -14.494 -5.942 -0.014 1.00 97.94 84 LYS A CA 1
ATOM 643 C C . LYS A 1 84 ? -13.782 -5.244 -1.178 1.00 97.94 84 LYS A C 1
ATOM 645 O O . LYS A 1 84 ? -13.207 -5.940 -2.003 1.00 97.94 84 LYS A O 1
ATOM 650 N N . LYS A 1 85 ? -13.892 -3.920 -1.318 1.00 97.94 85 LYS A N 1
ATOM 651 C CA . LYS A 1 85 ? -13.178 -3.187 -2.366 1.00 97.94 85 LYS A CA 1
ATOM 652 C C . LYS A 1 85 ? -11.697 -3.051 -2.056 1.00 97.94 85 LYS A C 1
ATOM 654 O O . LYS A 1 85 ? -10.917 -3.048 -2.994 1.00 97.94 85 LYS A O 1
ATOM 659 N N . ILE A 1 86 ? -11.320 -3.009 -0.778 1.00 98.06 86 ILE A N 1
ATOM 660 C CA . ILE A 1 86 ? -9.921 -2.877 -0.384 1.00 98.06 86 ILE A CA 1
ATOM 661 C C . ILE A 1 86 ? -9.148 -4.113 -0.849 1.00 98.06 86 ILE A C 1
ATOM 663 O O . ILE A 1 86 ? -9.433 -5.243 -0.443 1.00 98.06 86 ILE A O 1
ATOM 667 N N . ILE A 1 87 ? -8.154 -3.859 -1.692 1.00 95.88 87 ILE A N 1
ATOM 668 C CA . ILE A 1 87 ? -7.182 -4.813 -2.219 1.00 95.88 87 ILE A CA 1
ATOM 669 C C . ILE A 1 87 ? -5.838 -4.618 -1.518 1.00 95.88 87 ILE A C 1
ATOM 671 O O . ILE A 1 87 ? -5.149 -5.606 -1.255 1.00 95.88 87 ILE A O 1
ATOM 675 N N . GLY A 1 88 ? -5.460 -3.381 -1.179 1.00 96.06 88 GLY A N 1
ATOM 676 C CA . GLY A 1 88 ? -4.171 -3.106 -0.553 1.00 96.06 88 GLY A CA 1
ATOM 677 C C . GLY A 1 88 ? -4.161 -1.968 0.461 1.00 96.06 88 GLY A C 1
ATOM 678 O O . GLY A 1 88 ? -4.861 -0.975 0.295 1.00 96.06 88 GLY A O 1
ATOM 679 N N . MET A 1 89 ? -3.328 -2.090 1.494 1.00 96.69 89 MET A N 1
ATOM 680 C CA . MET A 1 89 ? -3.078 -1.034 2.477 1.00 96.69 89 MET A CA 1
ATOM 681 C C . MET A 1 89 ? -1.587 -0.920 2.794 1.00 96.69 89 MET A C 1
ATOM 683 O O . MET A 1 89 ? -0.884 -1.929 2.871 1.00 96.69 89 MET A O 1
ATOM 687 N N . SER A 1 90 ? -1.122 0.309 2.997 1.00 95.25 90 SER A N 1
ATOM 688 C CA . SER A 1 90 ? 0.230 0.626 3.444 1.00 95.25 90 SER A CA 1
ATOM 689 C C . SER A 1 90 ? 0.160 1.599 4.614 1.00 95.25 90 SER A C 1
ATOM 691 O O . SER A 1 90 ? -0.464 2.648 4.487 1.00 95.25 90 SER A O 1
ATOM 693 N N . LEU A 1 91 ? 0.792 1.237 5.728 1.00 95.62 91 LEU A N 1
ATOM 694 C CA . LEU A 1 91 ? 0.783 1.979 6.983 1.00 95.62 91 LEU A CA 1
ATOM 695 C C . LEU A 1 91 ? 2.215 2.263 7.442 1.00 95.62 91 LEU A C 1
ATOM 697 O O . LEU A 1 91 ? 2.986 1.326 7.662 1.00 95.62 91 LEU A O 1
ATOM 701 N N . ASP A 1 92 ? 2.532 3.546 7.602 1.00 95.19 92 ASP A N 1
ATOM 702 C CA . ASP A 1 92 ? 3.764 4.013 8.232 1.00 95.19 92 ASP A CA 1
ATOM 703 C C . ASP A 1 92 ? 3.527 4.172 9.739 1.00 95.19 92 ASP A C 1
ATOM 705 O O . ASP A 1 92 ? 2.739 5.015 10.170 1.00 95.19 92 ASP A O 1
ATOM 709 N N . LEU A 1 93 ? 4.178 3.336 10.545 1.00 92.56 93 LEU A N 1
ATOM 710 C CA . LEU A 1 93 ? 4.040 3.365 11.999 1.00 92.56 93 LEU A CA 1
ATOM 711 C C . LEU A 1 93 ? 4.727 4.582 12.633 1.00 92.56 93 LEU A C 1
ATOM 713 O O . LEU A 1 93 ? 4.403 4.912 13.767 1.00 92.56 93 LEU A O 1
ATOM 717 N N . ASP A 1 94 ? 5.632 5.268 11.930 1.00 93.44 94 ASP A N 1
ATOM 718 C CA . ASP A 1 94 ? 6.257 6.487 12.460 1.00 93.44 94 ASP A CA 1
ATOM 719 C C . ASP A 1 94 ? 5.339 7.712 12.341 1.00 93.44 94 ASP A C 1
AT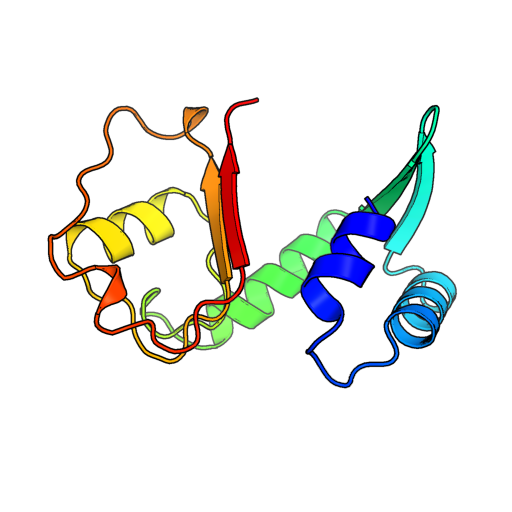OM 721 O O . ASP A 1 94 ? 5.612 8.761 12.926 1.00 93.44 94 ASP A O 1
ATOM 725 N N . GLU A 1 95 ? 4.262 7.608 11.557 1.00 92.62 95 GLU A N 1
ATOM 726 C CA . GLU A 1 95 ? 3.265 8.668 11.382 1.00 92.62 95 GLU A CA 1
ATOM 727 C C . GLU A 1 95 ? 2.122 8.582 12.404 1.00 92.62 95 GLU A C 1
ATOM 729 O O . GLU A 1 95 ? 1.212 9.415 12.372 1.00 92.62 95 GLU A O 1
ATOM 734 N N . ILE A 1 96 ? 2.145 7.583 13.294 1.00 89.44 96 ILE A N 1
ATOM 735 C CA . ILE A 1 96 ? 1.059 7.293 14.233 1.00 89.44 96 ILE A CA 1
ATOM 736 C C . ILE A 1 96 ? 1.614 7.061 15.644 1.00 89.44 96 ILE A C 1
ATOM 738 O O . ILE A 1 96 ? 2.617 6.379 15.826 1.00 89.44 96 ILE A O 1
ATOM 742 N N . ASP A 1 97 ? 0.941 7.604 16.658 1.00 87.19 97 ASP A N 1
ATOM 743 C CA . ASP A 1 97 ? 1.335 7.392 18.058 1.00 87.19 97 ASP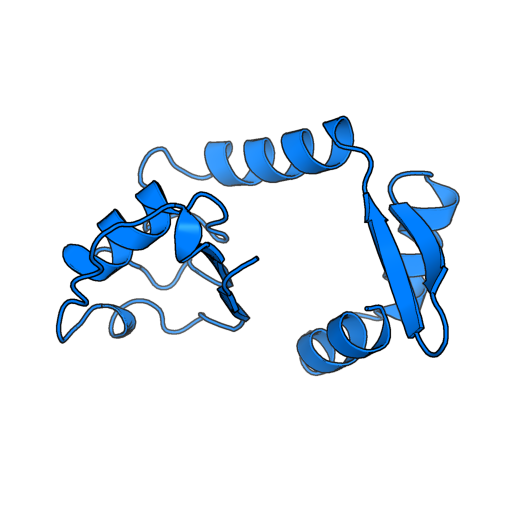 A CA 1
ATOM 744 C C . ASP A 1 97 ? 0.819 6.043 18.588 1.00 87.19 97 ASP A C 1
ATOM 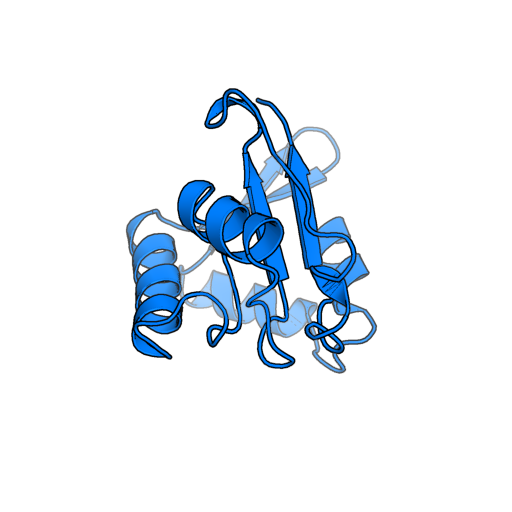746 O O . ASP A 1 97 ? 1.539 5.280 19.234 1.00 87.19 97 ASP A O 1
ATOM 750 N N . GLU A 1 98 ? -0.451 5.744 18.312 1.00 89.69 98 GLU A N 1
ATOM 751 C CA . GLU A 1 98 ? -1.148 4.536 18.745 1.00 89.69 98 GLU A CA 1
ATOM 752 C C . GLU A 1 98 ? -2.104 4.077 17.637 1.00 89.69 98 GLU A C 1
ATOM 754 O O . GLU A 1 98 ? -2.722 4.903 16.969 1.00 89.69 98 GLU A O 1
ATOM 759 N N . LEU A 1 99 ? -2.225 2.760 17.446 1.00 91.19 99 LEU A N 1
ATOM 760 C CA . LEU A 1 99 ? -3.167 2.150 16.508 1.00 91.19 99 LEU A CA 1
ATOM 761 C C . LEU A 1 99 ? -4.096 1.204 17.260 1.00 91.19 99 LEU A C 1
ATOM 763 O O . LEU A 1 99 ? -3.653 0.177 17.784 1.00 91.19 99 LEU A O 1
ATOM 767 N N . GLN A 1 100 ? -5.392 1.501 17.242 1.00 93.19 100 GLN A N 1
ATOM 768 C CA . GLN A 1 100 ? -6.405 0.585 17.752 1.00 93.19 100 GLN A CA 1
ATOM 769 C C . GLN A 1 100 ? -7.011 -0.210 16.591 1.00 93.19 100 GLN A C 1
ATOM 771 O O . GLN A 1 100 ? -7.429 0.329 15.580 1.00 93.19 100 GLN A O 1
ATOM 776 N N . ILE A 1 101 ? -7.056 -1.539 16.686 1.00 95.75 101 ILE A N 1
ATOM 777 C CA . ILE A 1 101 ? -7.628 -2.358 15.606 1.00 95.75 101 ILE A CA 1
ATOM 778 C C . ILE A 1 101 ? -8.950 -2.934 16.082 1.00 95.75 101 ILE A C 1
ATOM 780 O O . ILE A 1 101 ? -8.996 -3.758 17.002 1.00 95.75 101 ILE A O 1
ATOM 784 N N . HIS A 1 102 ? -10.042 -2.553 15.420 1.00 96.75 102 HIS A N 1
ATOM 785 C CA . HIS A 1 102 ? -11.345 -3.117 15.723 1.00 96.75 102 HIS A CA 1
ATOM 786 C C . HIS A 1 102 ? -11.324 -4.636 15.532 1.00 96.75 102 HIS A C 1
ATOM 788 O O . HIS A 1 102 ? -10.844 -5.158 14.525 1.00 96.75 102 HIS A O 1
ATOM 794 N N . LYS A 1 103 ? -11.960 -5.384 16.443 1.00 96.38 103 LYS A N 1
ATOM 795 C CA . LYS A 1 103 ? -12.020 -6.861 16.382 1.00 96.38 103 LYS A CA 1
ATOM 796 C C . LYS A 1 103 ? -12.552 -7.402 15.046 1.00 96.38 103 LYS A C 1
ATOM 798 O O . LYS A 1 103 ? -12.316 -8.557 14.698 1.00 96.38 103 LYS A O 1
ATOM 803 N N . LYS A 1 104 ? -13.332 -6.599 14.317 1.00 95.62 104 LYS A N 1
ATOM 804 C CA . LYS A 1 104 ? -13.904 -6.959 13.013 1.00 95.62 104 LYS A CA 1
ATOM 805 C C . LYS A 1 104 ? -13.302 -6.175 11.843 1.00 95.62 104 LYS A C 1
A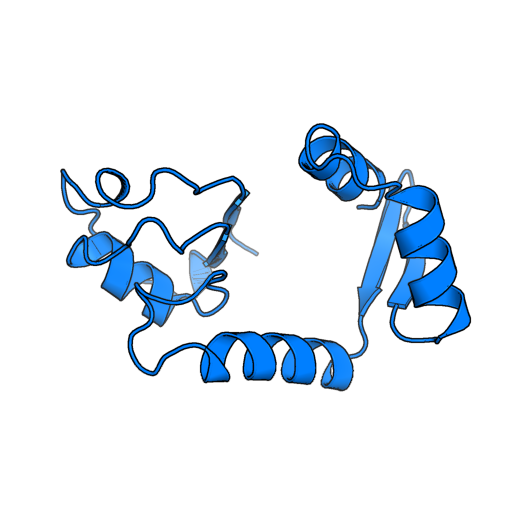TOM 807 O O . LYS A 1 104 ? -13.874 -6.273 10.764 1.00 95.62 104 LYS A O 1
ATOM 812 N N . ALA A 1 105 ? -12.187 -5.464 12.026 1.00 96.00 105 ALA A N 1
ATOM 813 C CA . ALA A 1 105 ? -11.581 -4.605 11.005 1.00 96.00 105 ALA A CA 1
ATOM 814 C C . ALA A 1 105 ? -11.443 -5.315 9.651 1.00 96.00 105 ALA A C 1
ATOM 816 O O . ALA A 1 105 ? -12.017 -4.906 8.649 1.00 96.00 105 ALA A O 1
ATOM 817 N N . PHE A 1 106 ? -10.810 -6.487 9.646 1.00 96.50 106 PHE A N 1
ATOM 818 C CA . PHE A 1 106 ? -10.585 -7.267 8.427 1.00 96.50 106 PHE A CA 1
ATOM 819 C C . PHE A 1 106 ? -11.781 -8.109 7.970 1.00 96.50 106 PHE A C 1
ATOM 821 O O . PHE A 1 106 ? -11.741 -8.709 6.899 1.00 96.50 106 PHE A O 1
ATOM 828 N N . LYS A 1 107 ? -12.880 -8.162 8.735 1.00 96.44 107 LYS A N 1
ATOM 829 C CA . LYS A 1 107 ? -14.020 -9.039 8.414 1.00 96.44 107 LYS A CA 1
ATOM 830 C C . LYS A 1 107 ? -14.702 -8.648 7.094 1.00 96.44 107 LYS A C 1
ATOM 832 O O . LYS A 1 107 ? -15.233 -9.521 6.400 1.00 96.44 107 LYS A O 1
ATOM 837 N N . GLY A 1 108 ? -14.725 -7.352 6.775 1.00 94.44 108 GLY A N 1
ATOM 838 C CA . GLY A 1 108 ? -15.290 -6.816 5.534 1.00 94.44 108 GLY A CA 1
ATOM 839 C C . GLY A 1 108 ? -14.342 -6.900 4.333 1.00 94.44 108 GLY A C 1
ATOM 840 O O . GLY A 1 108 ? -14.808 -7.023 3.201 1.00 94.44 108 GLY A O 1
ATOM 841 N N . MET A 1 109 ? -13.029 -6.934 4.574 1.00 97.44 109 MET A N 1
ATOM 842 C CA . MET A 1 109 ? -11.968 -6.803 3.567 1.00 97.44 109 MET A CA 1
ATOM 843 C C . MET A 1 109 ? -11.552 -8.137 2.935 1.00 97.44 109 MET A C 1
ATOM 845 O O . MET A 1 109 ? -10.391 -8.531 2.950 1.00 97.44 109 MET A O 1
ATOM 849 N N . ARG A 1 110 ? -12.511 -8.873 2.371 1.00 96.06 110 ARG A N 1
ATOM 850 C CA . ARG A 1 110 ? -12.265 -10.236 1.851 1.00 96.06 110 ARG A CA 1
ATOM 851 C C . ARG A 1 110 ? -11.335 -10.306 0.635 1.00 96.06 110 ARG A C 1
ATOM 853 O O . ARG A 1 110 ? -10.873 -11.395 0.318 1.00 96.06 110 ARG A O 1
ATOM 860 N N . ASN A 1 111 ? -11.092 -9.178 -0.030 1.00 95.25 111 ASN A N 1
ATOM 861 C CA . ASN A 1 111 ? -10.208 -9.081 -1.190 1.00 95.25 111 ASN A CA 1
ATOM 862 C C . ASN A 1 111 ? -8.855 -8.441 -0.847 1.00 95.25 111 ASN A C 1
ATOM 864 O O . ASN A 1 111 ? -8.082 -8.168 -1.763 1.00 95.25 111 ASN A O 1
ATOM 868 N N . LEU A 1 112 ? -8.558 -8.205 0.438 1.00 95.38 112 LEU A N 1
ATOM 869 C CA . LEU A 1 112 ? -7.270 -7.661 0.853 1.00 95.38 112 LEU A CA 1
ATOM 870 C C . LEU A 1 112 ? -6.160 -8.662 0.505 1.00 95.38 112 LEU A C 1
ATOM 872 O O . LEU A 1 112 ? -6.150 -9.791 0.994 1.00 95.38 112 LEU A O 1
ATOM 876 N N . ARG A 1 113 ? -5.229 -8.230 -0.345 1.00 91.25 113 ARG A N 1
ATOM 877 C CA . ARG A 1 113 ? -4.069 -9.003 -0.814 1.00 91.25 113 ARG A CA 1
ATOM 878 C C . ARG A 1 113 ? -2.748 -8.388 -0.379 1.00 91.25 113 ARG A C 1
ATOM 880 O O . ARG A 1 113 ? -1.795 -9.119 -0.138 1.00 91.25 113 ARG A O 1
ATOM 887 N N . PHE A 1 114 ? -2.690 -7.061 -0.286 1.00 91.12 114 PHE A N 1
ATOM 888 C CA . PHE A 1 114 ? -1.471 -6.330 0.046 1.00 91.12 114 PHE A CA 1
ATOM 889 C C . PHE A 1 114 ? -1.639 -5.649 1.401 1.00 91.12 114 PHE A C 1
ATOM 891 O O . PHE A 1 114 ? -2.525 -4.820 1.579 1.00 91.12 114 PHE A O 1
ATOM 898 N N . LEU A 1 115 ? -0.783 -5.983 2.357 1.00 93.75 115 LEU A N 1
ATOM 899 C CA . LEU A 1 115 ? -0.709 -5.277 3.628 1.00 93.75 115 LEU A CA 1
ATOM 900 C C . LEU A 1 115 ? 0.757 -4.995 3.920 1.00 93.75 115 LEU A C 1
ATOM 902 O O . LEU A 1 115 ? 1.541 -5.923 4.106 1.00 93.75 115 LEU A O 1
ATOM 906 N N . ASN A 1 116 ? 1.110 -3.718 3.927 1.00 92.88 116 ASN A N 1
ATOM 907 C CA . ASN A 1 116 ? 2.441 -3.247 4.258 1.00 92.88 116 ASN A CA 1
ATOM 908 C C . ASN A 1 116 ? 2.366 -2.430 5.548 1.00 92.88 116 ASN A C 1
ATOM 910 O O . ASN A 1 116 ? 1.613 -1.465 5.618 1.00 92.88 116 ASN A O 1
ATOM 914 N N . ILE A 1 117 ? 3.125 -2.831 6.562 1.00 93.50 117 ILE A N 1
ATOM 915 C CA . ILE A 1 117 ? 3.238 -2.122 7.839 1.00 93.50 117 ILE A CA 1
ATOM 916 C C . ILE A 1 117 ? 4.729 -1.985 8.108 1.00 93.50 117 ILE A C 1
ATOM 918 O O . ILE A 1 117 ? 5.431 -2.997 8.150 1.00 93.50 117 ILE A O 1
ATOM 922 N N . TYR A 1 118 ? 5.216 -0.756 8.239 1.00 92.50 118 TYR A N 1
ATOM 923 C CA . TYR A 1 118 ? 6.648 -0.487 8.330 1.00 92.50 118 TYR A CA 1
ATOM 924 C C . TYR A 1 118 ? 6.949 0.706 9.239 1.00 92.50 118 TYR A C 1
ATOM 926 O O . TYR A 1 118 ? 6.080 1.528 9.504 1.00 92.50 118 TYR A O 1
ATOM 934 N N . THR A 1 119 ? 8.195 0.773 9.695 1.00 91.56 119 THR A N 1
ATOM 935 C CA . THR A 1 119 ? 8.851 1.945 10.299 1.00 91.56 119 THR A CA 1
ATOM 936 C C . THR A 1 119 ? 10.024 2.331 9.388 1.00 91.56 119 THR A C 1
ATOM 938 O O . THR A 1 119 ? 10.533 1.462 8.669 1.00 91.56 119 THR A O 1
ATOM 941 N N . LYS A 1 120 ? 10.448 3.595 9.375 1.00 75.31 120 LYS A N 1
ATOM 942 C CA . LYS A 1 120 ? 11.589 4.081 8.580 1.00 75.31 120 LYS A CA 1
ATOM 943 C C . LYS A 1 120 ? 12.947 3.622 9.114 1.00 75.31 120 LYS A C 1
ATOM 945 O O . LYS A 1 120 ? 13.075 3.317 10.321 1.00 75.31 120 LYS A O 1
#

Sequence (120 aa):
EIDNIKLILADSGLNVDIGLEYLIDRSLIRVLPSSDTHVVKMHSLVEEMGKEVVRAQSDEPGEREFLTDSKNVCDVLEDGTGTKKIIGMSLDLDEIDELQIHKKAFKGMRNLRFLNIYTK

Organism: Noccaea caerulescens (NCBI:txid107243)

Radius of gyration: 15.67 Å; chains: 1; bounding box: 39×28×41 Å